Protein AF-A0A6M3L4D6-F1 (afdb_monomer_lite)

pLDDT: mean 83.18, std 13.76, range [43.97, 96.0]

Radius of gyration: 28.07 Å; chains: 1; bounding box: 47×46×71 Å

Organism: NCBI:txid1070528

Secondary structure (DSSP, 8-state):
-B---SS-EEBTTT-PEEPTTS-EEEEEEEEEE--TT-SS-EEEEEEEEEEHHHHHHHHHHHHHHHHTT----TTPPPP-S-HHHHHHHHHHHHHHHHHHHHHHHHHTS-GGG--HHHHHHHHHHHHHHHHHHHTTT---GGG---

Sequence (146 aa):
MSKIFGKSATCAYCKKPIETLDYVVRGKLWKKFTGTGEVEARRWSIKLCWHVECWVEQGRTAADKAAGHRIEARGRPKSKLAEKDQAERLAIIRRRASVIQRIRRETERPFEEQDFNKVVHLGEMLEKLAVEIKAYGGVPESWMME

Foldseek 3Di:
DDAADDDFAAAPQPRHTDDRGADKDKDKDWDWDDDDPDPDTDIDIDIHIHHPVSVVVVVVVVVVVCVVDDPPCVPPDDDPFDPVLVVVLVVLVVVLVVLVVVLVVLVPDDPVRRDVVSNVVSVVVLVVSQVVNCVSPHGDPVSPDD

Structure (mmCIF, N/CA/C/O backbone):
data_AF-A0A6M3L4D6-F1
#
_entry.id   AF-A0A6M3L4D6-F1
#
loop_
_atom_site.group_PDB
_atom_site.id
_atom_site.type_symbol
_atom_site.label_atom_id
_atom_site.label_alt_id
_atom_site.label_comp_id
_atom_site.label_asym_id
_atom_site.label_entity_id
_atom_site.label_seq_id
_atom_site.pdbx_PDB_ins_code
_atom_site.Cartn_x
_atom_site.Cartn_y
_atom_site.Cartn_z
_atom_site.occupancy
_atom_site.B_iso_or_equiv
_atom_site.auth_seq_id
_atom_site.auth_comp_id
_atom_site.auth_asym_id
_atom_site.auth_atom_id
_atom_site.pdbx_PDB_model_num
ATOM 1 N N . MET A 1 1 ? -2.326 -18.877 28.517 1.00 53.50 1 MET A N 1
ATOM 2 C CA . MET A 1 1 ? -3.781 -19.090 28.694 1.00 53.50 1 MET A CA 1
ATOM 3 C C . MET A 1 1 ? -4.036 -19.421 30.156 1.00 53.50 1 MET A C 1
ATOM 5 O O . MET A 1 1 ? -3.241 -20.156 30.724 1.00 53.50 1 MET A O 1
ATOM 9 N N . SER A 1 2 ? -5.060 -18.848 30.789 1.00 50.16 2 SER A N 1
ATOM 10 C CA . SER A 1 2 ? -5.350 -19.038 32.222 1.00 50.16 2 SER A CA 1
ATOM 11 C C . SER A 1 2 ? -6.718 -19.701 32.405 1.00 50.16 2 SER A C 1
ATOM 13 O O . SER A 1 2 ? -7.687 -19.234 31.814 1.00 50.16 2 SER A O 1
ATOM 15 N N . LYS A 1 3 ? -6.798 -20.763 33.220 1.00 53.53 3 LYS A N 1
ATOM 16 C CA . LYS A 1 3 ? -8.072 -21.384 33.634 1.00 53.53 3 LYS A CA 1
ATOM 17 C C . LYS A 1 3 ? -8.816 -20.456 34.603 1.00 53.53 3 LYS A C 1
ATOM 19 O O . LYS A 1 3 ? -8.181 -19.729 35.373 1.00 53.53 3 LYS A O 1
ATOM 24 N N . ILE A 1 4 ? -10.144 -20.431 34.545 1.00 53.19 4 ILE A N 1
ATOM 25 C CA . ILE A 1 4 ? -10.972 -19.666 35.484 1.00 53.19 4 ILE A CA 1
ATOM 26 C C . ILE A 1 4 ? -11.280 -20.576 36.690 1.00 53.19 4 ILE A C 1
ATOM 28 O O . ILE A 1 4 ? -11.535 -21.756 36.531 1.00 53.19 4 ILE A O 1
ATOM 32 N N . PHE A 1 5 ? -11.240 -20.054 37.913 1.00 47.06 5 PHE A N 1
ATOM 33 C CA . PHE A 1 5 ? -11.821 -20.709 39.090 1.00 47.06 5 PHE A CA 1
ATOM 34 C C . PHE A 1 5 ? -12.752 -19.668 39.737 1.00 47.06 5 PHE A C 1
ATOM 36 O O . PHE A 1 5 ? -12.276 -18.618 40.170 1.00 47.06 5 PHE A O 1
ATOM 43 N N . GLY A 1 6 ? -14.072 -19.899 39.723 1.00 58.66 6 GLY A N 1
ATOM 44 C CA . GLY A 1 6 ? -15.104 -18.973 40.238 1.00 58.66 6 GLY A CA 1
ATOM 45 C C . GLY A 1 6 ? -15.897 -18.188 39.171 1.00 58.66 6 GLY A C 1
ATOM 46 O O . GLY A 1 6 ? -15.519 -18.210 38.005 1.00 58.66 6 GLY A O 1
ATOM 47 N N . LYS A 1 7 ? -17.014 -17.554 39.607 1.00 59.53 7 LYS A N 1
ATOM 48 C CA . LYS A 1 7 ? -18.113 -16.877 38.851 1.00 59.53 7 LYS A CA 1
ATOM 49 C C . LYS A 1 7 ? -17.907 -16.758 37.328 1.00 59.53 7 LYS A C 1
ATOM 51 O O . LYS A 1 7 ? -16.963 -16.109 36.881 1.00 59.53 7 LYS A O 1
ATOM 56 N N . SER A 1 8 ? -18.849 -17.319 36.560 1.00 68.31 8 SER A N 1
ATOM 57 C CA . SER A 1 8 ? -18.876 -17.325 35.089 1.00 68.31 8 SER A CA 1
ATOM 58 C C . SER A 1 8 ? -18.532 -15.950 34.504 1.00 68.31 8 SER A C 1
ATOM 60 O O . SER A 1 8 ? -19.222 -14.956 34.727 1.00 68.31 8 SER A O 1
ATOM 62 N N . ALA A 1 9 ? -17.411 -15.873 33.783 1.00 83.94 9 ALA A N 1
ATOM 63 C CA . ALA A 1 9 ? -17.014 -14.647 33.099 1.00 83.94 9 ALA A CA 1
ATOM 64 C C . ALA A 1 9 ? -17.890 -14.474 31.854 1.00 83.94 9 ALA A C 1
ATOM 66 O O . ALA A 1 9 ? -18.270 -15.459 31.242 1.00 83.94 9 ALA A O 1
ATOM 67 N N . THR A 1 10 ? -18.202 -13.252 31.432 1.00 91.31 10 THR A N 1
ATOM 68 C CA . THR A 1 10 ? -18.979 -13.031 30.201 1.00 91.31 10 THR A CA 1
ATOM 69 C C . THR A 1 10 ? -18.054 -12.677 29.041 1.00 91.31 10 THR A C 1
ATOM 71 O O . THR A 1 10 ? -17.166 -11.833 29.184 1.00 91.31 10 THR A O 1
ATOM 74 N N . CYS A 1 11 ? -18.264 -13.295 27.878 1.00 92.56 11 CYS A N 1
ATOM 75 C CA . CYS A 1 11 ? -17.526 -12.966 26.665 1.00 92.56 11 CYS A CA 1
ATOM 76 C C . CYS A 1 11 ? -17.845 -11.535 26.202 1.00 92.56 11 CYS A C 1
ATOM 78 O O . CYS A 1 11 ? -19.000 -11.167 25.989 1.00 92.56 11 CYS A O 1
ATOM 80 N N . ALA A 1 12 ? -16.813 -10.722 25.984 1.00 93.56 12 ALA A N 1
ATOM 81 C CA . ALA A 1 12 ? -16.946 -9.338 25.553 1.00 93.56 12 ALA A CA 1
ATOM 82 C C . ALA A 1 12 ? -17.487 -9.201 24.118 1.00 93.56 12 ALA A C 1
ATOM 84 O O . ALA A 1 12 ? -18.084 -8.165 23.815 1.00 93.56 12 ALA A O 1
ATOM 85 N N . TYR A 1 13 ? -17.323 -10.231 23.278 1.00 93.25 13 TYR A N 1
ATOM 86 C CA . TYR A 1 13 ? -17.809 -10.276 21.896 1.00 93.25 13 TYR A CA 1
ATOM 87 C C . TYR A 1 13 ? -19.264 -10.763 21.814 1.00 93.25 13 TYR A C 1
ATOM 89 O O . TYR A 1 13 ? -20.153 -9.959 21.554 1.00 93.25 13 TYR A O 1
ATOM 97 N N . CYS A 1 14 ? -19.539 -12.035 22.130 1.00 93.38 14 CYS A N 1
ATOM 98 C CA . CYS A 1 14 ? -20.871 -12.633 21.957 1.00 93.38 14 CYS A CA 1
ATOM 99 C C . CYS A 1 14 ? -21.820 -12.483 23.161 1.00 93.38 14 CYS A C 1
ATOM 101 O O . CYS A 1 14 ? -22.959 -12.932 23.093 1.00 93.38 14 CYS A O 1
ATOM 103 N N . LYS A 1 15 ? -21.362 -11.891 24.275 1.00 93.81 15 LYS A N 1
ATOM 104 C CA . LYS A 1 15 ? -22.130 -11.678 25.524 1.00 93.81 15 LYS A CA 1
ATOM 105 C C . LYS A 1 15 ? -22.624 -12.946 26.236 1.00 93.81 15 LYS A C 1
ATOM 107 O O . LYS A 1 15 ? -23.334 -12.837 27.230 1.00 93.81 15 LYS A O 1
ATOM 112 N N . LYS A 1 16 ? -22.216 -14.134 25.787 1.00 91.81 16 LYS A N 1
ATOM 113 C CA . LYS A 1 16 ? -22.510 -15.411 26.456 1.00 91.81 16 LYS A CA 1
ATOM 114 C C . LYS A 1 16 ? -21.566 -15.648 27.649 1.00 91.81 16 LYS A C 1
ATOM 116 O O . LYS A 1 16 ? -20.441 -15.130 27.631 1.00 91.81 16 LYS A O 1
ATOM 121 N N . PRO A 1 17 ? -22.000 -16.390 28.684 1.00 90.38 17 PRO A N 1
ATOM 122 C CA . PRO A 1 17 ? -21.116 -16.816 29.764 1.00 90.38 17 PRO A CA 1
ATOM 123 C C . PRO A 1 17 ? -20.030 -17.768 29.238 1.00 90.38 17 PRO A C 1
ATOM 125 O O . PRO A 1 17 ? -20.272 -18.529 28.310 1.00 90.38 17 PRO A O 1
ATOM 128 N N . ILE A 1 18 ? -18.849 -17.690 29.842 1.00 88.50 18 ILE A N 1
ATOM 129 C CA . ILE A 1 18 ? -17.689 -18.555 29.634 1.00 88.50 18 ILE A CA 1
ATOM 130 C C . ILE A 1 18 ? -17.667 -19.527 30.808 1.00 88.50 18 ILE A C 1
ATOM 132 O O . ILE A 1 18 ? -17.657 -19.097 31.973 1.00 88.50 18 ILE A O 1
ATOM 136 N N . GLU A 1 19 ? -17.682 -20.819 30.510 1.00 83.31 19 GLU A N 1
ATOM 137 C CA . GLU A 1 19 ? -17.674 -21.857 31.530 1.00 83.31 19 GLU A CA 1
ATOM 138 C C . GLU A 1 19 ? -16.338 -21.884 32.280 1.00 83.31 19 GLU A C 1
ATOM 140 O O . GLU A 1 19 ? -15.285 -21.490 31.778 1.00 83.31 19 GLU A O 1
ATOM 145 N N . THR A 1 20 ? -16.377 -22.300 33.546 1.00 69.69 20 THR A N 1
ATOM 146 C CA . THR A 1 20 ? -15.243 -22.154 34.470 1.00 69.69 20 THR A CA 1
ATOM 147 C C . THR A 1 20 ? -14.021 -22.977 34.036 1.00 69.69 20 THR A C 1
ATOM 149 O O . THR A 1 20 ? -12.894 -22.596 34.332 1.00 69.69 20 THR A O 1
ATOM 152 N N . LEU A 1 21 ? -14.210 -24.056 33.275 1.00 68.25 21 LEU A N 1
ATOM 153 C CA . LEU A 1 21 ? -13.125 -24.943 32.842 1.00 68.25 21 LEU A CA 1
ATOM 154 C C . LEU A 1 21 ? -12.542 -24.608 31.461 1.00 68.25 21 LEU A C 1
ATOM 156 O O . LEU A 1 21 ? -11.521 -25.191 31.089 1.00 68.25 21 LEU A O 1
ATOM 160 N N . ASP A 1 22 ? -13.119 -23.641 30.747 1.00 75.25 22 ASP A N 1
ATOM 161 C CA . ASP A 1 22 ? -12.679 -23.285 29.402 1.00 75.25 22 ASP A CA 1
ATOM 162 C C . ASP A 1 22 ? -11.439 -22.385 29.387 1.00 75.25 22 ASP A C 1
ATOM 164 O O . ASP A 1 22 ? -11.181 -21.563 30.278 1.00 75.25 22 ASP A O 1
ATOM 168 N N . TYR A 1 23 ? -10.657 -22.510 28.311 1.00 83.38 23 TYR A N 1
ATOM 169 C CA . TYR A 1 23 ? -9.582 -21.572 28.015 1.00 83.38 23 TYR A CA 1
ATOM 170 C C . TYR A 1 23 ? -10.169 -20.217 27.611 1.00 83.38 23 TYR A C 1
ATOM 172 O O . TYR A 1 23 ? -10.988 -20.113 26.702 1.00 83.38 23 TYR A O 1
ATOM 180 N N . VAL A 1 24 ? -9.699 -19.151 28.263 1.00 89.19 24 VAL A N 1
ATOM 181 C CA . VAL A 1 24 ? -10.172 -17.784 28.023 1.00 89.19 24 VAL A CA 1
ATOM 182 C C . VAL A 1 24 ? -9.030 -16.871 27.585 1.00 89.19 24 VAL A C 1
ATOM 184 O O . VAL A 1 24 ? -7.907 -16.943 28.100 1.00 89.19 24 VAL A O 1
ATOM 187 N N . VAL A 1 25 ? -9.330 -15.955 26.665 1.00 91.00 25 VAL A N 1
ATOM 188 C CA . VAL A 1 25 ? -8.463 -14.811 26.370 1.00 91.00 25 VAL A CA 1
ATOM 189 C C . VAL A 1 25 ? -8.847 -13.675 27.311 1.00 91.00 25 VAL A C 1
ATOM 191 O O . VAL A 1 25 ? -10.011 -13.287 27.379 1.00 91.00 25 VAL A O 1
ATOM 194 N N . ARG A 1 26 ? -7.877 -13.138 28.057 1.00 92.00 26 ARG A N 1
ATOM 195 C CA . ARG A 1 26 ? -8.076 -11.990 28.951 1.00 92.00 26 ARG A CA 1
ATOM 196 C C . ARG A 1 26 ? -7.335 -10.782 28.409 1.00 92.00 26 ARG A C 1
ATOM 198 O O . ARG A 1 26 ? -6.155 -10.868 28.088 1.00 92.00 26 ARG A O 1
ATOM 205 N N . GLY A 1 27 ? -8.017 -9.651 28.372 1.00 90.50 27 GLY A N 1
ATOM 206 C CA . GLY A 1 27 ? -7.474 -8.383 27.905 1.00 90.50 27 GLY A CA 1
ATOM 207 C C . GLY A 1 27 ? -7.825 -7.254 28.856 1.00 90.50 27 GLY A C 1
ATOM 208 O O . GLY A 1 27 ? -8.704 -7.368 29.714 1.00 90.50 27 GLY A O 1
ATOM 209 N N . LYS A 1 28 ? -7.103 -6.147 28.711 1.00 92.81 28 LYS A N 1
ATOM 210 C CA . LYS A 1 28 ? -7.295 -4.951 29.520 1.00 92.81 28 LYS A CA 1
ATOM 211 C C . LYS A 1 28 ? -7.413 -3.743 28.600 1.00 92.81 28 LYS A C 1
ATOM 213 O O . LYS A 1 28 ? -6.470 -3.421 27.884 1.00 92.81 28 LYS A O 1
ATOM 218 N N . LEU A 1 29 ? -8.563 -3.077 28.631 1.00 88.19 29 LEU A N 1
ATOM 219 C CA . LEU A 1 29 ? -8.784 -1.828 27.912 1.00 88.19 29 LEU A CA 1
ATOM 220 C C . LEU A 1 29 ? -8.542 -0.656 28.859 1.00 88.19 29 LEU A C 1
ATOM 222 O O . LEU A 1 29 ? -9.246 -0.505 29.856 1.00 88.19 29 LEU A O 1
ATOM 226 N N . TRP A 1 30 ? -7.560 0.178 28.539 1.00 87.62 30 TRP A N 1
ATOM 227 C CA . TRP A 1 30 ? -7.294 1.409 29.274 1.00 87.62 30 TRP A CA 1
ATOM 228 C C . TRP A 1 30 ? -8.152 2.540 28.718 1.00 87.62 30 TRP A C 1
ATOM 230 O O . TRP A 1 30 ? -8.104 2.826 27.523 1.00 87.62 30 TRP A O 1
ATOM 240 N N . LYS A 1 31 ? -8.920 3.198 29.585 1.00 83.69 31 LYS A N 1
ATOM 241 C CA . LYS A 1 31 ? -9.667 4.409 29.248 1.00 83.69 31 LYS A CA 1
ATOM 242 C C . LYS A 1 31 ? -9.086 5.589 30.015 1.00 83.69 31 LYS A C 1
ATOM 244 O O . LYS A 1 31 ? -8.795 5.491 31.208 1.00 83.69 31 LYS A O 1
ATOM 249 N N . LYS A 1 32 ? -8.904 6.698 29.304 1.00 81.75 32 LYS A N 1
ATOM 250 C CA . LYS A 1 32 ? -8.620 8.005 29.894 1.00 81.75 32 LYS A CA 1
ATOM 251 C C . LYS A 1 32 ? -9.943 8.752 29.978 1.00 81.75 32 LYS A C 1
ATOM 253 O O . LYS A 1 32 ? -10.675 8.776 28.991 1.00 81.75 32 LYS A O 1
ATOM 258 N N . PHE A 1 33 ? -10.248 9.315 31.136 1.00 73.38 33 PHE A N 1
ATOM 259 C CA . PHE A 1 33 ? -11.375 10.220 31.302 1.00 73.38 33 PHE A CA 1
ATOM 260 C C . PHE A 1 33 ? -10.836 11.577 31.736 1.00 73.38 33 PHE A C 1
ATOM 262 O O . PHE A 1 33 ? -10.103 11.673 32.717 1.00 73.38 33 PHE A O 1
ATOM 269 N N . THR A 1 34 ? -11.180 12.604 30.974 1.00 66.50 34 THR A N 1
ATOM 270 C CA . THR A 1 34 ? -11.074 14.004 31.377 1.00 66.50 34 THR A CA 1
ATOM 271 C C . THR A 1 34 ? -12.486 14.440 31.727 1.00 66.50 34 THR A C 1
ATOM 273 O O . THR A 1 34 ? -13.309 14.617 30.830 1.00 66.50 34 THR A O 1
ATOM 276 N N . GLY A 1 35 ? -12.795 14.524 33.021 1.00 65.62 35 GLY A N 1
ATOM 277 C CA . GLY A 1 35 ? -14.039 15.149 33.459 1.00 65.62 35 GLY A CA 1
ATOM 278 C C . GLY A 1 35 ? -14.025 16.634 33.108 1.00 65.62 35 GLY A C 1
ATOM 279 O O . GLY A 1 35 ? -12.960 17.249 33.053 1.00 65.62 35 GLY A O 1
ATOM 280 N N . THR A 1 36 ? -15.198 17.218 32.864 1.00 56.81 36 THR A N 1
ATOM 281 C CA . THR A 1 36 ? -15.367 18.673 32.759 1.00 56.81 36 THR A CA 1
ATOM 282 C C . THR A 1 36 ? -14.863 19.330 34.046 1.00 56.81 36 THR A C 1
ATOM 284 O O . THR A 1 36 ? -15.547 19.282 35.063 1.00 56.81 36 THR A O 1
ATOM 287 N N . GLY A 1 37 ? -13.656 19.902 34.000 1.00 63.56 37 GLY A N 1
ATOM 288 C CA . GLY A 1 37 ? -13.053 20.671 35.094 1.00 63.56 37 GLY A CA 1
ATOM 289 C C . GLY A 1 37 ? -11.885 20.017 35.846 1.00 63.56 37 GLY A C 1
ATOM 290 O O . GLY A 1 37 ? -11.321 20.674 36.713 1.00 63.56 37 GLY A O 1
ATOM 291 N N . GLU A 1 38 ? -11.473 18.780 35.535 1.00 58.47 38 GLU A N 1
ATOM 292 C CA . GLU A 1 38 ? -10.276 18.179 36.159 1.00 58.47 38 GLU A CA 1
ATOM 293 C C . GLU A 1 38 ? -9.006 18.418 35.321 1.00 58.47 38 GLU A C 1
ATOM 295 O O . GLU A 1 38 ? -8.980 18.145 34.120 1.00 58.47 38 GLU A O 1
ATOM 300 N N . VAL A 1 39 ? -7.934 18.893 35.972 1.00 65.44 39 VAL A N 1
ATOM 301 C CA . VAL A 1 39 ? -6.620 19.184 35.354 1.00 65.44 39 VAL A CA 1
ATOM 302 C C . VAL A 1 39 ? -5.843 17.900 35.018 1.00 65.44 39 VAL A C 1
ATOM 304 O O . VAL A 1 39 ? -5.038 17.885 34.087 1.00 65.44 39 VAL A O 1
ATOM 307 N N . GLU A 1 40 ? -6.116 16.790 35.712 1.00 64.25 40 GLU A N 1
ATOM 308 C CA . GLU A 1 40 ? -5.428 15.512 35.510 1.00 64.25 40 GLU A CA 1
ATOM 309 C C . GLU A 1 40 ? -6.368 14.411 35.003 1.00 64.25 40 GLU A C 1
ATOM 311 O O . GLU A 1 40 ? -7.392 14.090 35.603 1.00 64.25 40 GLU A O 1
ATOM 316 N N . ALA A 1 41 ? -5.997 13.780 33.886 1.00 68.19 41 ALA A N 1
ATOM 317 C CA . ALA A 1 41 ? -6.777 12.700 33.292 1.00 68.19 41 ALA A CA 1
ATOM 318 C C . ALA A 1 41 ? -6.685 11.413 34.131 1.00 68.19 41 ALA A C 1
ATOM 320 O O . ALA A 1 41 ? -5.661 10.717 34.117 1.00 68.19 41 ALA A O 1
ATOM 321 N N . ARG A 1 42 ? -7.786 11.028 34.786 1.00 71.31 42 ARG A N 1
ATOM 322 C CA . ARG A 1 42 ? -7.877 9.750 35.503 1.00 71.31 42 ARG A CA 1
ATOM 323 C C . ARG A 1 42 ? -7.842 8.583 34.513 1.00 71.31 42 ARG A C 1
ATOM 325 O O . ARG A 1 42 ? -8.543 8.566 33.494 1.00 71.31 42 ARG A O 1
ATOM 332 N N . ARG A 1 43 ? -7.014 7.576 34.811 1.00 78.44 43 ARG A N 1
ATOM 333 C CA . ARG A 1 43 ? -6.903 6.337 34.024 1.00 78.44 43 ARG A CA 1
ATOM 334 C C . ARG A 1 43 ? -7.581 5.204 34.768 1.00 78.44 43 ARG A C 1
ATOM 336 O O . ARG A 1 43 ? -7.199 4.885 35.887 1.00 78.44 43 ARG A O 1
ATOM 343 N N . TRP A 1 44 ? -8.530 4.549 34.118 1.00 84.75 44 TRP A N 1
ATOM 344 C CA . TRP A 1 44 ? -9.104 3.308 34.624 1.00 84.75 44 TRP A CA 1
ATOM 345 C C . TRP A 1 44 ? -9.002 2.216 33.567 1.00 84.75 44 TRP A C 1
ATOM 347 O O . TRP A 1 44 ? -8.843 2.476 32.371 1.00 84.75 44 TRP A O 1
ATOM 357 N N . SER A 1 45 ? -9.027 0.968 34.024 1.00 88.38 45 SER A N 1
ATOM 358 C CA . SER A 1 45 ? -8.858 -0.189 33.155 1.00 88.38 45 SER A CA 1
ATOM 359 C C . SER A 1 45 ? -10.045 -1.131 33.260 1.00 88.38 45 SER A C 1
ATOM 361 O O . SER A 1 45 ? -10.388 -1.557 34.362 1.00 88.38 45 SER A O 1
ATOM 363 N N . ILE A 1 46 ? -10.609 -1.510 32.119 1.00 89.44 46 ILE A N 1
ATOM 364 C CA . ILE A 1 46 ? -11.659 -2.522 32.015 1.00 89.44 46 ILE A CA 1
ATOM 365 C C . ILE A 1 46 ? -10.994 -3.860 31.731 1.00 89.44 46 ILE A C 1
ATOM 367 O O . ILE A 1 46 ? -10.249 -3.983 30.758 1.00 89.44 46 ILE A O 1
ATOM 371 N N . LYS A 1 47 ? -11.260 -4.862 32.570 1.00 89.69 47 LYS A N 1
ATOM 372 C CA . LYS A 1 47 ? -10.891 -6.250 32.277 1.00 89.69 47 LYS A CA 1
ATOM 373 C C . LYS A 1 47 ? -11.954 -6.847 31.360 1.00 89.69 47 LYS A C 1
ATOM 375 O O . LYS A 1 47 ? -13.142 -6.720 31.635 1.00 89.69 47 LYS A O 1
ATOM 380 N N . LEU A 1 48 ? -11.516 -7.477 30.282 1.00 92.38 48 LEU A N 1
ATOM 381 C CA . LEU A 1 48 ? -12.371 -8.096 29.280 1.00 92.38 48 LEU A CA 1
ATOM 382 C C . LEU A 1 48 ? -11.952 -9.557 29.103 1.00 92.38 48 LEU A C 1
ATOM 384 O O . LEU A 1 48 ? -10.764 -9.879 29.185 1.00 92.38 48 LEU A O 1
ATOM 388 N N . CYS A 1 49 ? -12.934 -10.421 28.866 1.00 92.38 49 CYS A N 1
ATOM 389 C CA . CYS A 1 49 ? -12.746 -11.850 28.647 1.00 92.38 49 CYS A CA 1
ATOM 390 C C . CYS A 1 49 ? -13.376 -12.248 27.311 1.00 92.38 49 CYS A C 1
ATOM 392 O O . CYS A 1 49 ? -14.414 -11.704 26.941 1.00 92.38 49 CYS A O 1
ATOM 394 N N . TRP A 1 50 ? -12.790 -13.209 26.604 1.00 94.00 50 TRP A N 1
ATOM 395 C CA . TRP A 1 50 ? -13.335 -13.747 25.358 1.00 94.00 50 TRP A CA 1
ATOM 396 C C . TRP A 1 50 ? -13.184 -15.265 25.304 1.00 94.00 50 TRP A C 1
ATOM 398 O O . TRP A 1 50 ? -12.155 -15.787 25.736 1.00 94.00 50 TRP A O 1
ATOM 408 N N . HIS A 1 51 ? -14.157 -15.952 24.696 1.00 93.38 51 HIS A N 1
ATOM 409 C CA . HIS A 1 51 ? -13.897 -17.276 24.131 1.00 93.38 51 HIS A CA 1
ATOM 410 C C . HIS A 1 51 ? -12.753 -17.169 23.119 1.00 93.38 51 HIS A C 1
ATOM 412 O O . HIS A 1 51 ? -12.629 -16.148 22.434 1.00 93.38 51 HIS A O 1
ATOM 418 N N . VAL A 1 52 ? -11.934 -18.215 23.017 1.00 91.56 52 VAL A N 1
ATOM 419 C CA . VAL A 1 52 ? -10.787 -18.238 22.097 1.00 91.56 52 VAL A CA 1
ATOM 420 C C . VAL A 1 52 ? -11.237 -17.967 20.661 1.00 91.56 52 VAL A C 1
ATOM 422 O O . VAL A 1 52 ? -10.685 -17.085 20.009 1.00 91.56 52 VAL A O 1
ATOM 425 N N . GLU A 1 53 ? -12.294 -18.639 20.206 1.00 93.62 53 GLU A N 1
ATOM 426 C CA . GLU A 1 53 ? -12.827 -18.477 18.848 1.00 93.62 53 GLU A CA 1
ATOM 427 C C . GLU A 1 53 ? -13.349 -17.060 18.592 1.00 93.62 53 GLU A C 1
ATOM 429 O O . GLU A 1 53 ? -12.974 -16.433 17.604 1.00 93.62 53 GLU A O 1
ATOM 434 N N . CYS A 1 54 ? -14.117 -16.496 19.530 1.00 94.31 54 CYS A N 1
ATOM 435 C CA . CYS A 1 54 ? -14.626 -15.129 19.408 1.00 94.31 54 CYS A CA 1
ATOM 436 C C . CYS A 1 54 ? -13.505 -14.080 19.328 1.00 94.31 54 CYS A C 1
ATOM 438 O O . CYS A 1 54 ? -13.665 -13.055 18.669 1.00 94.31 54 CYS A O 1
ATOM 440 N N . TRP A 1 55 ? -12.378 -14.299 20.015 1.00 94.12 55 TRP A N 1
ATOM 441 C CA . TRP A 1 55 ? -11.221 -13.406 19.918 1.00 94.12 55 TRP A CA 1
ATOM 442 C C . TRP A 1 55 ? -10.584 -13.459 18.524 1.00 94.12 55 TRP A C 1
ATOM 444 O O . TRP A 1 55 ? -10.275 -12.416 17.944 1.00 94.12 55 TRP A O 1
ATOM 454 N N . VAL A 1 56 ? -10.422 -14.665 17.973 1.00 94.31 56 VAL A N 1
ATOM 455 C CA . VAL A 1 56 ? -9.866 -14.877 16.629 1.00 94.31 56 VAL A CA 1
ATOM 456 C C . VAL A 1 56 ? -10.780 -14.278 15.559 1.00 94.31 56 VAL A C 1
ATOM 458 O O . VAL A 1 56 ? -10.307 -13.542 14.694 1.00 94.31 56 VAL A O 1
ATOM 461 N N . GLU A 1 57 ? -12.087 -14.519 15.643 1.00 95.00 57 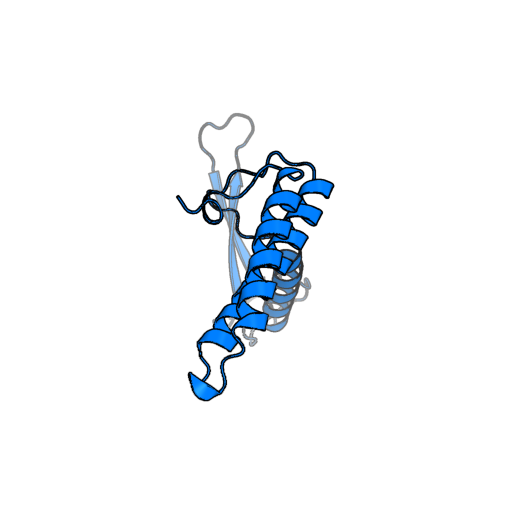GLU A N 1
ATOM 462 C CA . GLU A 1 57 ? -13.088 -13.980 14.716 1.00 95.00 57 GLU A CA 1
ATOM 463 C C . GLU A 1 57 ? -13.134 -12.445 14.742 1.00 95.00 57 GLU A C 1
ATOM 465 O O . GLU A 1 57 ? -13.120 -11.788 13.693 1.00 95.00 57 GLU A O 1
ATOM 470 N N . GLN A 1 58 ? -13.106 -11.853 15.941 1.00 93.50 58 GLN A N 1
ATOM 471 C CA . GLN A 1 58 ? -13.017 -10.405 16.100 1.00 93.50 58 GLN A CA 1
ATOM 472 C C . GLN A 1 58 ? -11.729 -9.849 15.473 1.00 93.50 58 GLN A C 1
ATOM 474 O O . GLN A 1 58 ? -11.768 -8.810 14.809 1.00 93.50 58 GLN A O 1
ATOM 479 N N . GLY A 1 59 ? -10.600 -10.541 15.657 1.00 91.06 59 GLY A N 1
ATOM 480 C CA . GLY A 1 59 ? -9.318 -10.188 15.050 1.00 91.06 59 GLY A CA 1
ATOM 481 C C . GLY A 1 59 ? -9.357 -10.234 13.524 1.00 91.06 59 GLY A C 1
ATOM 482 O O . GLY A 1 59 ? -8.932 -9.278 12.878 1.00 91.06 59 GLY A O 1
ATOM 483 N N . ARG A 1 60 ? -9.934 -11.293 12.947 1.00 91.62 60 ARG A N 1
ATOM 484 C CA . ARG A 1 60 ? -10.103 -11.441 11.495 1.00 91.62 60 ARG A CA 1
ATOM 485 C C . ARG A 1 60 ? -10.963 -10.322 10.915 1.00 91.62 60 ARG A C 1
ATOM 487 O O . ARG A 1 60 ? -10.528 -9.634 10.002 1.00 91.62 60 ARG A O 1
ATOM 494 N N . THR A 1 61 ? -12.119 -10.058 11.521 1.00 90.12 61 THR A N 1
ATOM 495 C CA . THR A 1 61 ? -13.021 -8.976 11.092 1.00 90.12 61 THR A CA 1
ATOM 496 C C . THR A 1 61 ? -12.324 -7.610 11.138 1.00 90.12 61 THR A C 1
ATOM 498 O O . THR A 1 61 ? -12.487 -6.776 10.246 1.00 90.12 61 THR A O 1
ATOM 501 N N . ALA A 1 62 ? -11.523 -7.360 12.180 1.00 87.44 62 ALA A N 1
ATOM 502 C CA . ALA A 1 62 ? -10.755 -6.126 12.304 1.00 87.44 62 ALA A CA 1
ATOM 503 C C . ALA A 1 62 ? -9.630 -6.027 11.261 1.00 87.44 62 ALA A C 1
ATOM 505 O O . ALA A 1 62 ? -9.399 -4.940 10.728 1.00 87.44 62 ALA A O 1
ATOM 506 N N . ALA A 1 63 ? -8.952 -7.138 10.963 1.00 83.19 63 ALA A N 1
ATOM 507 C CA . ALA A 1 63 ? -7.911 -7.209 9.944 1.00 83.19 63 ALA A CA 1
ATOM 508 C C . ALA A 1 63 ? -8.482 -6.978 8.540 1.00 83.19 63 ALA A C 1
ATOM 510 O O . ALA A 1 63 ? -7.957 -6.137 7.816 1.00 83.19 63 ALA A O 1
ATOM 511 N N . ASP A 1 64 ? -9.600 -7.621 8.201 1.00 83.62 64 ASP A N 1
ATOM 512 C CA . ASP A 1 64 ? -10.284 -7.451 6.914 1.00 83.62 64 ASP A CA 1
ATOM 513 C C . ASP A 1 64 ? -10.731 -5.992 6.723 1.00 83.62 64 ASP A C 1
ATOM 515 O O . ASP A 1 64 ? -10.490 -5.377 5.682 1.00 83.62 64 ASP A O 1
ATOM 519 N N . LYS A 1 65 ? -11.284 -5.373 7.776 1.00 80.62 65 LYS A N 1
ATOM 520 C CA . LYS A 1 65 ? -11.640 -3.946 7.765 1.00 80.62 65 LYS A CA 1
ATOM 521 C C . LYS A 1 65 ? -10.418 -3.028 7.624 1.00 80.62 65 LYS A C 1
ATOM 523 O O . LYS A 1 65 ? -10.517 -1.961 7.018 1.00 80.62 65 LYS A O 1
ATOM 528 N N . ALA A 1 66 ? -9.277 -3.399 8.203 1.00 70.50 66 ALA A N 1
ATOM 529 C CA . ALA A 1 66 ? -8.044 -2.618 8.119 1.00 70.50 66 ALA A CA 1
ATOM 530 C C . ALA A 1 66 ? -7.353 -2.751 6.751 1.00 70.50 66 ALA A C 1
ATOM 532 O O . ALA A 1 66 ? -6.819 -1.758 6.247 1.00 70.50 66 ALA A O 1
ATOM 533 N N . ALA A 1 67 ? -7.403 -3.938 6.141 1.00 64.06 67 ALA A N 1
ATOM 534 C CA . ALA A 1 67 ? -6.800 -4.237 4.845 1.00 64.06 67 ALA A CA 1
ATOM 535 C C . ALA A 1 67 ? -7.385 -3.376 3.711 1.00 64.06 67 ALA A C 1
ATOM 537 O O . ALA A 1 67 ? -6.661 -3.009 2.789 1.00 64.06 67 ALA A O 1
ATOM 538 N N . GLY A 1 68 ? -8.656 -2.971 3.812 1.00 58.88 68 GLY A N 1
ATOM 539 C CA . GLY A 1 68 ? -9.299 -2.101 2.822 1.00 58.88 68 GLY A CA 1
ATOM 540 C C . GLY A 1 68 ? -8.863 -0.626 2.837 1.00 58.88 68 GLY A C 1
ATOM 541 O O . GLY A 1 68 ? -9.144 0.084 1.875 1.00 58.88 68 GLY A O 1
ATOM 542 N N . HIS A 1 69 ? -8.198 -0.126 3.895 1.00 55.38 69 HIS A N 1
ATOM 543 C CA . HIS A 1 69 ? -8.105 1.331 4.122 1.00 55.38 69 HIS A CA 1
ATOM 544 C C . HIS A 1 69 ? -6.765 1.893 4.616 1.00 55.38 69 HIS A C 1
ATOM 546 O O . HIS A 1 69 ? -6.672 3.103 4.837 1.00 55.38 69 HIS A O 1
ATOM 552 N N . ARG A 1 70 ? -5.712 1.091 4.808 1.00 50.78 70 ARG A N 1
ATOM 553 C CA . ARG A 1 70 ? -4.431 1.618 5.315 1.00 50.78 70 ARG A CA 1
ATOM 554 C C . ARG A 1 70 ? -3.247 1.234 4.440 1.00 50.78 70 ARG A C 1
ATOM 556 O O . ARG A 1 70 ? -2.539 0.278 4.720 1.00 50.78 70 ARG A O 1
ATOM 563 N N . ILE A 1 71 ? -2.972 2.074 3.444 1.00 58.03 71 ILE A N 1
ATOM 564 C CA . ILE A 1 71 ? -1.592 2.281 2.996 1.00 58.03 71 ILE A CA 1
ATOM 565 C C . ILE A 1 71 ? -0.882 2.954 4.179 1.00 58.03 71 ILE A C 1
ATOM 567 O O . ILE A 1 71 ? -1.303 4.030 4.609 1.00 58.03 71 ILE A O 1
ATOM 571 N N . GLU A 1 72 ? 0.127 2.311 4.771 1.00 55.53 72 GLU A N 1
ATOM 572 C CA . GLU A 1 72 ? 0.916 2.918 5.846 1.00 55.53 72 GLU A CA 1
ATOM 573 C C . GLU A 1 72 ? 1.521 4.244 5.361 1.00 55.53 72 GLU A C 1
ATOM 575 O O . GLU A 1 72 ? 2.450 4.280 4.562 1.00 55.53 72 GLU A O 1
ATOM 580 N N . ALA A 1 73 ? 0.967 5.355 5.844 1.00 53.75 73 ALA A N 1
ATOM 581 C CA . ALA A 1 73 ? 1.395 6.709 5.508 1.00 53.75 73 ALA A CA 1
ATOM 582 C C . ALA A 1 73 ? 2.184 7.355 6.658 1.00 53.75 73 ALA A C 1
ATOM 584 O O . ALA A 1 73 ? 2.101 8.567 6.861 1.00 53.75 73 ALA A O 1
ATOM 585 N N . ARG A 1 74 ? 2.914 6.577 7.475 1.00 54.31 74 ARG A N 1
ATOM 586 C CA . ARG A 1 74 ? 3.714 7.175 8.557 1.00 54.31 74 ARG A CA 1
ATOM 587 C C . ARG A 1 74 ? 4.797 8.062 7.940 1.00 54.31 74 ARG A C 1
ATOM 589 O O . ARG A 1 74 ? 5.709 7.569 7.292 1.00 54.31 74 ARG A O 1
ATOM 596 N N . GLY A 1 75 ? 4.654 9.374 8.127 1.00 61.06 75 GLY A N 1
ATOM 597 C CA . GLY A 1 75 ? 5.614 10.389 7.689 1.00 61.06 75 GLY A CA 1
ATOM 598 C C . GLY A 1 75 ? 5.455 10.886 6.250 1.00 61.06 75 GLY A C 1
ATOM 599 O O . GLY A 1 75 ? 6.099 11.871 5.901 1.00 61.06 75 GLY A O 1
ATOM 600 N N . ARG A 1 76 ? 4.590 10.284 5.416 1.00 64.50 76 ARG A N 1
ATOM 601 C CA . ARG A 1 76 ? 4.384 10.770 4.042 1.00 64.50 76 ARG A CA 1
ATOM 602 C C . ARG A 1 76 ? 3.234 11.784 4.007 1.00 64.50 76 ARG A C 1
ATOM 604 O O . ARG A 1 76 ? 2.100 11.400 4.308 1.00 64.50 76 ARG A O 1
ATOM 611 N N . PRO A 1 77 ? 3.480 13.058 3.646 1.00 66.19 77 PRO A N 1
ATOM 612 C CA . PRO A 1 77 ? 2.407 14.035 3.509 1.00 66.19 77 PRO A CA 1
ATOM 613 C C . PRO A 1 77 ? 1.392 13.553 2.467 1.00 66.19 77 PRO A C 1
ATOM 615 O O . PRO A 1 77 ? 1.762 12.949 1.456 1.00 66.19 77 PRO A O 1
ATOM 618 N N . LYS A 1 78 ? 0.100 13.800 2.725 1.00 67.00 78 LYS A N 1
ATOM 619 C CA . LYS A 1 78 ? -0.958 13.502 1.752 1.00 67.00 78 LYS A CA 1
ATOM 620 C C . LYS A 1 78 ? -0.647 14.226 0.441 1.00 67.00 78 LYS A C 1
ATOM 622 O O . LYS A 1 78 ? -0.261 15.395 0.453 1.00 67.00 78 LYS A O 1
ATOM 627 N N . SER A 1 79 ? -0.815 13.522 -0.677 1.00 71.19 79 SER A N 1
ATOM 628 C CA . SER A 1 79 ? -0.681 14.123 -2.004 1.00 71.19 79 SER A CA 1
ATOM 629 C C . SER A 1 79 ? -1.657 15.295 -2.145 1.00 71.19 79 SER A C 1
ATOM 631 O O . SER A 1 79 ? -2.808 15.186 -1.726 1.00 71.19 79 SER A O 1
ATOM 633 N N . LYS A 1 80 ? -1.200 16.402 -2.743 1.00 82.38 80 LYS A N 1
ATOM 634 C CA . LYS A 1 80 ? -2.039 17.571 -3.067 1.00 82.38 80 LYS A CA 1
ATOM 635 C C . LYS A 1 80 ? -2.899 17.362 -4.324 1.00 82.38 80 LYS A C 1
ATOM 637 O O . LYS A 1 80 ? -3.672 18.243 -4.677 1.00 82.38 80 LYS A O 1
ATOM 642 N N . LEU A 1 81 ? -2.738 16.233 -5.016 1.00 82.50 81 LEU A N 1
ATOM 643 C CA . LEU A 1 81 ? -3.456 15.925 -6.255 1.00 82.50 81 LEU A CA 1
ATOM 644 C C . LEU A 1 81 ? -4.912 15.540 -5.983 1.00 82.50 81 LEU A C 1
ATOM 646 O O . LEU A 1 81 ? -5.200 14.917 -4.958 1.00 82.50 81 LEU A O 1
ATOM 650 N N . ALA A 1 82 ? -5.804 15.838 -6.928 1.00 87.25 82 ALA A N 1
ATOM 651 C CA . ALA A 1 82 ? -7.170 15.326 -6.902 1.00 87.25 82 ALA A CA 1
ATOM 652 C C . ALA A 1 82 ? -7.172 13.789 -6.975 1.00 87.25 82 ALA A C 1
ATOM 654 O O . ALA A 1 82 ? -6.285 13.186 -7.577 1.00 87.25 82 ALA A O 1
ATOM 655 N N . GLU A 1 83 ? -8.169 13.136 -6.376 1.00 82.81 83 GLU A N 1
ATOM 656 C CA . GLU A 1 83 ? -8.248 11.666 -6.307 1.00 82.81 83 GLU A CA 1
ATOM 657 C C . GLU A 1 83 ? -8.223 11.005 -7.697 1.00 82.81 83 GLU A C 1
ATOM 659 O O . GLU A 1 83 ? -7.536 10.003 -7.901 1.00 82.81 83 GLU A O 1
ATOM 664 N N . LYS A 1 84 ? -8.884 11.629 -8.681 1.00 83.88 84 LYS A N 1
ATOM 665 C CA . LYS A 1 84 ? -8.861 11.197 -10.084 1.00 83.88 84 LYS A CA 1
ATOM 666 C C . LYS A 1 84 ? -7.444 11.215 -10.668 1.00 83.88 84 LYS A C 1
ATOM 668 O O . LYS A 1 84 ? -7.004 10.227 -11.248 1.00 83.88 84 LYS A O 1
ATOM 673 N N . ASP A 1 85 ? -6.701 12.294 -10.442 1.00 88.50 85 ASP A N 1
ATOM 674 C CA . ASP A 1 85 ? -5.332 12.435 -10.944 1.00 88.50 85 ASP A CA 1
ATOM 675 C C . ASP A 1 85 ? -4.369 11.486 -10.225 1.00 88.50 85 ASP A C 1
ATOM 677 O O . ASP A 1 85 ? -3.422 10.985 -10.824 1.00 88.50 85 ASP A O 1
ATOM 681 N N . GLN A 1 86 ? -4.617 11.187 -8.945 1.00 86.94 86 GLN A N 1
ATOM 682 C CA . GLN A 1 86 ? -3.846 10.188 -8.204 1.00 86.94 86 GLN A CA 1
ATOM 683 C C . GLN A 1 86 ? -4.008 8.788 -8.802 1.00 86.94 86 GLN A C 1
ATOM 685 O O . GLN A 1 86 ? -3.016 8.062 -8.920 1.00 86.94 86 GLN A O 1
ATOM 690 N N . ALA A 1 87 ? -5.232 8.408 -9.177 1.00 87.88 87 ALA A N 1
ATOM 691 C CA . ALA A 1 87 ? -5.510 7.111 -9.783 1.00 87.88 87 ALA A CA 1
ATOM 692 C C . ALA A 1 87 ? -4.796 6.956 -11.135 1.00 87.88 87 ALA A C 1
ATOM 694 O O . ALA A 1 87 ? -4.082 5.969 -11.338 1.00 87.88 87 ALA A O 1
ATOM 695 N N . GLU A 1 88 ? -4.902 7.961 -12.009 1.00 93.00 88 GLU A N 1
ATOM 696 C CA . GLU A 1 88 ? -4.215 7.976 -13.309 1.00 93.00 88 GLU A CA 1
ATOM 697 C C . GLU A 1 88 ? -2.694 7.955 -13.142 1.00 93.00 88 GLU A C 1
ATOM 699 O O 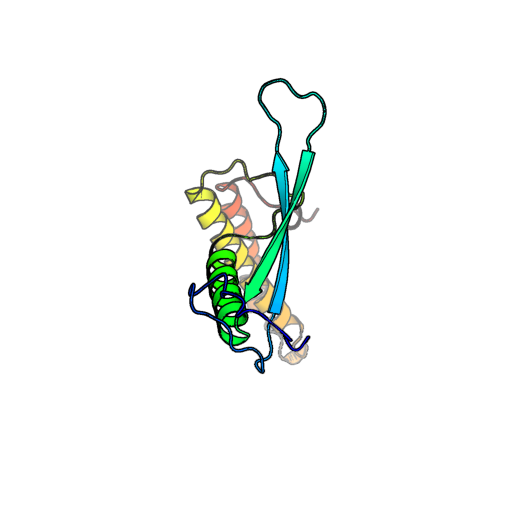. GLU A 1 88 ? -1.985 7.135 -13.733 1.00 93.00 88 GLU A O 1
ATOM 704 N N . ARG A 1 89 ? -2.171 8.776 -12.226 1.00 92.31 89 ARG A N 1
ATOM 705 C CA . ARG A 1 89 ? -0.744 8.793 -11.910 1.00 92.31 89 ARG A CA 1
ATOM 706 C C . ARG A 1 89 ? -0.241 7.422 -11.457 1.00 92.31 89 ARG A C 1
ATOM 708 O O . ARG A 1 89 ? 0.836 6.987 -11.872 1.00 92.31 89 ARG A O 1
ATOM 715 N N . LEU A 1 90 ? -0.993 6.735 -10.598 1.00 91.69 90 LEU A N 1
ATOM 716 C CA . LEU A 1 90 ? -0.656 5.386 -10.141 1.00 91.69 90 LEU A CA 1
ATOM 717 C C . LEU A 1 90 ? -0.695 4.369 -11.288 1.00 91.69 90 LEU A C 1
ATOM 719 O O . LEU A 1 90 ? 0.172 3.494 -11.338 1.00 91.69 90 LEU A O 1
ATOM 723 N N . ALA A 1 91 ? -1.645 4.485 -12.218 1.00 93.56 91 ALA A N 1
ATOM 724 C CA . ALA A 1 91 ? -1.705 3.635 -13.405 1.00 93.56 91 ALA A CA 1
ATOM 725 C C . ALA A 1 91 ? -0.452 3.802 -14.283 1.00 93.56 91 ALA A C 1
ATOM 727 O O . ALA A 1 91 ? 0.172 2.806 -14.659 1.00 93.56 91 ALA A O 1
ATOM 728 N N . ILE A 1 92 ? -0.011 5.042 -14.522 1.00 95.12 92 ILE A N 1
ATOM 729 C CA . ILE A 1 92 ? 1.215 5.333 -15.282 1.00 95.12 92 ILE A CA 1
ATOM 730 C C . ILE A 1 92 ? 2.455 4.758 -14.579 1.00 95.12 92 ILE A C 1
ATOM 732 O O . ILE A 1 92 ? 3.271 4.091 -15.219 1.00 95.12 92 ILE A O 1
ATOM 736 N N . ILE A 1 93 ? 2.577 4.928 -13.255 1.00 93.44 93 ILE A N 1
ATOM 737 C CA . ILE A 1 93 ? 3.683 4.344 -12.469 1.00 93.44 93 ILE A CA 1
ATOM 738 C C . ILE A 1 93 ? 3.725 2.819 -12.629 1.00 93.44 93 ILE A C 1
ATOM 740 O O . ILE A 1 93 ? 4.796 2.253 -12.857 1.00 93.44 93 ILE A O 1
ATOM 744 N N . ARG A 1 94 ? 2.573 2.144 -12.529 1.00 94.38 94 ARG A N 1
ATOM 745 C CA . ARG A 1 94 ? 2.482 0.682 -12.684 1.00 94.38 94 ARG A CA 1
ATOM 746 C C . ARG A 1 94 ? 2.895 0.238 -14.086 1.00 94.38 94 ARG A C 1
ATOM 748 O O . ARG A 1 94 ? 3.654 -0.723 -14.214 1.00 94.38 94 ARG A O 1
ATOM 755 N N . ARG A 1 95 ? 2.450 0.952 -15.128 1.00 95.69 95 ARG A N 1
ATOM 756 C CA . ARG A 1 95 ? 2.869 0.687 -16.515 1.00 95.69 95 ARG A CA 1
ATOM 757 C C . ARG A 1 95 ? 4.381 0.825 -16.669 1.00 95.69 95 ARG A C 1
ATOM 759 O O . ARG A 1 95 ? 5.014 -0.096 -17.180 1.00 95.69 95 ARG A O 1
ATOM 766 N N . ARG A 1 96 ? 4.981 1.899 -16.145 1.00 94.94 96 ARG A N 1
ATOM 767 C CA . ARG A 1 96 ? 6.439 2.094 -16.198 1.00 94.94 96 ARG A CA 1
ATOM 768 C C . ARG A 1 96 ? 7.199 0.983 -15.476 1.00 94.94 96 ARG A C 1
ATOM 770 O O . ARG A 1 96 ? 8.179 0.474 -16.008 1.00 94.94 96 ARG A O 1
ATOM 777 N N . ALA A 1 97 ? 6.733 0.567 -14.298 1.00 94.62 97 ALA A N 1
ATOM 778 C CA . ALA A 1 97 ? 7.333 -0.548 -13.567 1.00 94.62 97 ALA A CA 1
ATOM 779 C C . ALA A 1 97 ? 7.303 -1.853 -14.385 1.00 94.62 97 ALA A C 1
ATOM 781 O O . ALA A 1 97 ? 8.291 -2.583 -14.408 1.00 94.62 97 ALA A O 1
ATOM 782 N N . SER A 1 98 ? 6.209 -2.115 -15.110 1.00 95.81 98 SER A N 1
ATOM 783 C CA . SER A 1 98 ? 6.118 -3.264 -16.019 1.00 95.81 98 SER A CA 1
ATOM 784 C C . SER A 1 98 ? 7.130 -3.180 -17.167 1.00 95.81 98 SER A C 1
ATOM 786 O O . SER A 1 98 ? 7.784 -4.175 -17.471 1.00 95.81 98 SER A O 1
ATOM 788 N N . VAL A 1 99 ? 7.308 -2.002 -17.775 1.00 95.44 99 VAL A N 1
ATOM 789 C CA . VAL A 1 99 ? 8.304 -1.788 -18.840 1.00 95.44 99 VAL A CA 1
ATOM 790 C C . VAL A 1 99 ? 9.724 -2.025 -18.317 1.00 95.44 99 VAL A C 1
ATOM 792 O O . VAL A 1 99 ? 10.472 -2.778 -18.932 1.00 95.44 99 VAL A O 1
ATOM 795 N N . ILE A 1 100 ? 10.070 -1.496 -17.139 1.00 94.94 100 ILE A N 1
ATOM 796 C CA . ILE A 1 100 ? 11.381 -1.732 -16.504 1.00 94.94 100 ILE A CA 1
ATOM 797 C C . ILE A 1 100 ? 11.620 -3.217 -16.243 1.00 94.94 100 ILE A C 1
ATOM 799 O O . ILE A 1 100 ? 12.703 -3.724 -16.521 1.00 94.94 100 ILE A O 1
ATOM 803 N N . GLN A 1 101 ? 10.615 -3.937 -15.741 1.00 96.00 101 GLN A N 1
ATOM 804 C CA . GLN A 1 101 ? 10.733 -5.381 -15.542 1.00 96.00 101 GLN A CA 1
ATOM 805 C C . GLN A 1 101 ? 10.984 -6.126 -16.857 1.00 96.00 101 GLN A C 1
ATOM 807 O O . GLN A 1 101 ? 11.742 -7.092 -16.866 1.00 96.00 101 GLN A O 1
ATOM 812 N N . ARG A 1 102 ? 10.369 -5.695 -17.965 1.00 94.94 102 ARG A N 1
ATOM 813 C CA . ARG A 1 102 ? 10.608 -6.286 -19.290 1.00 94.94 102 ARG A CA 1
ATOM 814 C C . ARG A 1 102 ? 12.018 -5.997 -19.794 1.00 94.94 102 ARG A C 1
ATOM 816 O O . ARG A 1 102 ? 12.649 -6.927 -20.275 1.00 94.94 102 ARG A O 1
ATOM 823 N N . ILE A 1 103 ? 12.510 -4.765 -19.635 1.00 93.50 103 ILE A N 1
ATOM 824 C CA . ILE A 1 103 ? 13.896 -4.403 -19.974 1.00 93.50 103 ILE A CA 1
ATOM 825 C C . ILE A 1 103 ? 14.855 -5.285 -19.187 1.00 93.50 103 ILE A C 1
ATOM 827 O O . ILE A 1 103 ? 15.683 -5.959 -19.782 1.00 93.50 103 ILE A O 1
ATOM 831 N N . ARG A 1 104 ? 14.672 -5.358 -17.864 1.00 93.94 104 ARG A N 1
ATOM 832 C CA . ARG A 1 104 ? 15.507 -6.172 -16.981 1.00 93.94 104 ARG A CA 1
ATOM 833 C C . ARG A 1 104 ? 15.556 -7.636 -17.424 1.00 93.94 104 ARG A C 1
ATOM 835 O O . ARG A 1 104 ? 16.637 -8.197 -17.543 1.00 93.94 104 ARG A O 1
ATOM 842 N N . ARG A 1 105 ? 14.396 -8.228 -17.727 1.00 94.00 105 ARG A N 1
ATOM 843 C CA . ARG A 1 105 ? 14.307 -9.608 -18.232 1.00 94.00 105 ARG A CA 1
ATOM 844 C C . ARG A 1 105 ? 15.012 -9.807 -19.568 1.00 94.00 105 ARG A C 1
ATOM 846 O O . ARG A 1 105 ? 15.485 -10.905 -19.813 1.00 94.00 105 ARG A O 1
ATOM 853 N N . GLU A 1 106 ? 15.024 -8.801 -20.436 1.00 91.62 106 GLU A N 1
ATOM 854 C CA . GLU A 1 106 ? 15.713 -8.879 -21.724 1.00 91.62 106 GLU A CA 1
ATOM 855 C C . GLU A 1 106 ? 17.229 -8.750 -21.539 1.00 91.62 106 GLU A C 1
ATOM 857 O O . GLU A 1 106 ? 17.978 -9.525 -22.115 1.00 91.62 106 GLU A O 1
ATOM 862 N N . THR A 1 107 ? 17.682 -7.851 -20.661 1.00 90.94 107 THR A N 1
ATOM 863 C CA . THR A 1 107 ? 19.109 -7.640 -20.364 1.00 90.94 107 THR A CA 1
ATOM 864 C C . THR A 1 107 ? 19.747 -8.754 -19.532 1.00 90.94 107 THR A C 1
ATOM 866 O O . THR A 1 107 ? 20.963 -8.901 -19.541 1.00 90.94 107 THR A O 1
ATOM 869 N N . GLU A 1 108 ? 18.951 -9.531 -18.793 1.00 93.44 108 GLU A N 1
ATOM 870 C CA . GLU A 1 108 ? 19.421 -10.693 -18.019 1.00 93.44 108 GLU A CA 1
ATOM 871 C C . GLU A 1 108 ? 19.617 -11.953 -18.892 1.00 93.44 108 GLU A C 1
ATOM 873 O O . GLU A 1 108 ? 20.143 -12.952 -18.403 1.00 93.44 108 GLU A O 1
ATOM 878 N N . ARG A 1 109 ? 19.208 -11.933 -20.171 1.00 91.56 109 ARG A N 1
ATOM 879 C CA . ARG A 1 109 ? 19.421 -13.051 -21.110 1.00 91.56 109 ARG A CA 1
ATOM 880 C C . ARG A 1 109 ? 20.886 -13.155 -21.549 1.00 91.56 109 ARG A C 1
ATOM 882 O O . ARG A 1 109 ? 21.580 -12.134 -21.550 1.00 91.56 109 ARG A O 1
ATOM 889 N N . PRO A 1 110 ? 21.351 -14.347 -21.978 1.00 92.81 110 PRO A N 1
ATOM 890 C CA . PRO A 1 110 ? 22.640 -14.489 -22.654 1.00 92.81 110 PRO A CA 1
ATOM 891 C C . PRO A 1 110 ? 22.755 -13.503 -23.821 1.00 92.81 110 PRO A C 1
ATOM 893 O O . PRO A 1 110 ? 21.779 -13.299 -24.536 1.00 92.81 110 PRO A O 1
ATOM 896 N N . PHE A 1 111 ? 23.930 -12.897 -24.015 1.00 87.50 111 PHE A N 1
ATOM 897 C CA . PHE A 1 111 ? 24.147 -11.812 -24.989 1.00 87.50 111 PHE A CA 1
ATOM 898 C C . PHE A 1 111 ? 23.685 -12.167 -26.414 1.00 87.50 111 PHE A C 1
ATOM 900 O O . PHE A 1 111 ? 23.127 -11.330 -27.113 1.00 87.50 111 PHE A O 1
ATOM 907 N N . GLU A 1 112 ? 23.856 -13.426 -26.812 1.00 90.38 112 GLU A N 1
ATOM 908 C CA . GLU A 1 112 ? 23.467 -13.968 -28.122 1.00 90.38 112 GLU A CA 1
ATOM 909 C C . GLU A 1 112 ? 21.942 -14.030 -28.332 1.00 90.38 112 GLU A C 1
ATOM 911 O O . GLU A 1 112 ? 21.472 -14.059 -29.466 1.00 90.38 112 GLU A O 1
ATOM 916 N N . GLU A 1 113 ? 21.164 -14.021 -27.246 1.00 87.62 113 GLU A N 1
ATOM 917 C CA . GLU A 1 113 ? 19.697 -14.094 -27.240 1.00 87.62 113 GLU A CA 1
ATOM 918 C C . GLU A 1 113 ? 19.031 -12.746 -26.911 1.00 87.62 113 GLU A C 1
ATOM 920 O O . GLU A 1 113 ? 17.803 -12.670 -26.782 1.00 87.62 113 GLU A O 1
ATOM 925 N N . GLN A 1 114 ? 19.823 -11.684 -26.728 1.00 89.38 114 GLN A N 1
ATOM 926 C CA . GLN A 1 114 ? 19.303 -10.355 -26.417 1.00 89.38 114 GLN A CA 1
ATOM 927 C C . GLN A 1 114 ? 18.740 -9.685 -27.670 1.00 89.38 114 GLN A C 1
ATOM 929 O O . GLN A 1 114 ? 19.452 -9.424 -28.640 1.00 89.38 114 GLN A O 1
ATOM 934 N N . ASP A 1 115 ? 17.458 -9.323 -27.625 1.00 91.12 115 ASP A N 1
ATOM 935 C CA . ASP A 1 115 ? 16.853 -8.48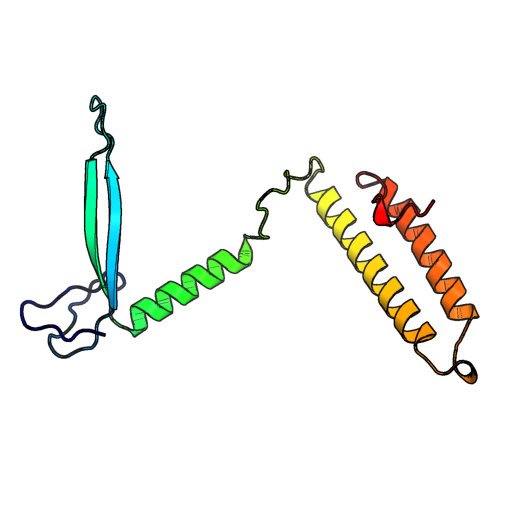4 -28.655 1.00 91.12 115 ASP A CA 1
ATOM 936 C C . ASP A 1 115 ? 17.045 -6.996 -28.318 1.00 91.12 115 ASP A C 1
ATOM 938 O O . ASP A 1 115 ? 16.246 -6.373 -27.608 1.00 91.12 115 ASP A O 1
ATOM 942 N N . PHE A 1 116 ? 18.119 -6.403 -28.846 1.00 89.50 116 PHE A N 1
ATOM 943 C CA . PHE A 1 116 ? 18.422 -4.983 -28.650 1.00 89.50 116 PHE A CA 1
ATOM 944 C C . PHE A 1 116 ? 17.348 -4.053 -29.229 1.00 89.50 116 PHE A C 1
ATOM 946 O O . PHE A 1 116 ? 17.077 -3.007 -28.637 1.00 89.50 116 PHE A O 1
ATOM 953 N N . ASN A 1 117 ? 16.675 -4.434 -30.320 1.00 92.31 117 ASN A N 1
ATOM 954 C CA . ASN A 1 117 ? 15.600 -3.618 -30.897 1.00 92.31 117 ASN A CA 1
ATOM 955 C C . ASN A 1 117 ? 14.414 -3.529 -29.935 1.00 92.31 117 ASN A C 1
ATOM 957 O O . ASN A 1 117 ? 13.820 -2.465 -29.748 1.00 92.31 117 ASN A O 1
ATOM 961 N N . LYS A 1 118 ? 14.102 -4.636 -29.258 1.00 92.25 118 LYS A N 1
ATOM 962 C CA . LYS A 1 118 ? 13.078 -4.667 -28.216 1.00 92.25 118 LYS A CA 1
ATOM 963 C C . LYS A 1 118 ? 13.458 -3.813 -27.009 1.00 92.25 118 LYS A C 1
ATOM 965 O O . LYS A 1 118 ? 12.588 -3.133 -26.467 1.00 92.25 118 LYS A O 1
ATOM 970 N N . VAL A 1 119 ? 14.725 -3.804 -26.593 1.00 90.88 119 VAL A N 1
ATOM 971 C CA . VAL A 1 119 ? 15.196 -2.925 -25.506 1.00 90.88 119 VAL A CA 1
ATOM 972 C C . VAL A 1 119 ? 15.049 -1.451 -25.889 1.00 90.88 119 VAL A C 1
ATOM 974 O O . VAL A 1 119 ? 14.520 -0.680 -25.089 1.00 90.88 119 VAL A O 1
ATOM 977 N N . VAL A 1 120 ? 15.428 -1.072 -27.114 1.00 93.88 120 VAL A N 1
ATOM 978 C CA . VAL A 1 120 ? 15.255 0.297 -27.634 1.00 93.88 120 VAL A CA 1
ATOM 979 C C . VAL A 1 120 ? 13.779 0.696 -27.638 1.00 93.88 120 VAL A C 1
ATOM 981 O O . VAL A 1 120 ? 13.422 1.732 -27.079 1.00 93.88 120 VAL A O 1
ATOM 984 N N . HIS A 1 121 ? 12.897 -0.165 -28.154 1.00 94.94 121 HIS A N 1
ATOM 985 C CA . HIS A 1 121 ? 11.455 0.087 -28.149 1.00 94.94 121 HIS A CA 1
ATOM 986 C C . HIS A 1 121 ? 10.893 0.270 -26.728 1.00 94.94 121 HIS A C 1
ATOM 988 O O . HIS A 1 121 ? 10.087 1.166 -26.471 1.00 94.94 121 HIS A O 1
ATOM 994 N N . LEU A 1 122 ? 11.329 -0.560 -25.775 1.00 94.00 122 LEU A N 1
ATOM 995 C CA . LEU A 1 122 ? 10.944 -0.415 -24.371 1.00 94.00 122 LEU A CA 1
ATOM 996 C C . LEU A 1 122 ? 11.494 0.888 -23.761 1.00 94.00 122 LEU A C 1
ATOM 998 O O . LEU A 1 122 ? 10.816 1.486 -22.927 1.00 94.00 122 LEU A O 1
ATOM 1002 N N . GLY A 1 123 ? 12.670 1.352 -24.193 1.00 92.50 123 GLY A N 1
ATOM 1003 C CA . GLY A 1 123 ? 13.229 2.660 -23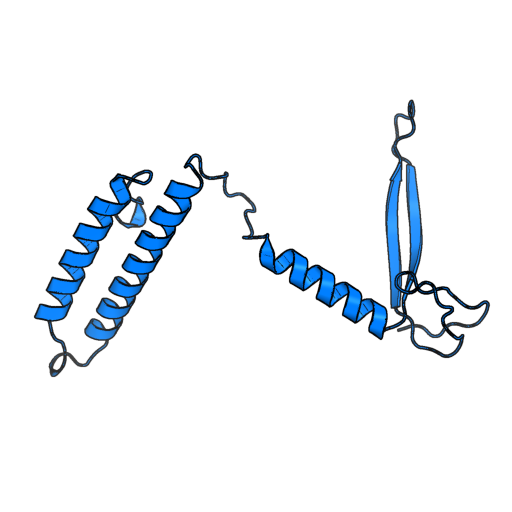.843 1.00 92.50 123 GLY A CA 1
ATOM 1004 C C . GLY A 1 123 ? 12.333 3.817 -24.291 1.00 92.50 123 GLY A C 1
ATOM 1005 O O . GLY A 1 123 ? 11.929 4.633 -23.464 1.00 92.50 123 GLY A O 1
ATOM 1006 N N . GLU A 1 124 ? 11.902 3.825 -25.554 1.00 94.44 124 GLU A N 1
ATOM 1007 C CA . GLU A 1 124 ? 10.953 4.826 -26.073 1.00 94.44 124 GLU A CA 1
ATOM 1008 C C . GLU A 1 124 ? 9.623 4.825 -25.299 1.00 94.44 124 GLU A C 1
ATOM 1010 O O . GLU A 1 124 ? 9.006 5.869 -25.071 1.00 94.44 124 GLU A O 1
ATOM 1015 N N . MET A 1 125 ? 9.154 3.647 -24.867 1.00 93.81 125 MET A N 1
ATOM 1016 C CA . MET A 1 125 ? 7.962 3.552 -24.020 1.00 93.81 125 MET A CA 1
ATOM 1017 C C . MET A 1 125 ? 8.164 4.239 -22.663 1.00 93.81 125 MET A C 1
ATOM 1019 O O . MET A 1 125 ? 7.217 4.835 -22.147 1.00 93.81 125 MET A O 1
ATOM 1023 N N . LEU A 1 126 ? 9.364 4.182 -22.074 1.00 93.81 126 LEU A N 1
ATOM 1024 C CA . LEU A 1 126 ? 9.657 4.880 -20.817 1.00 93.81 126 LEU A CA 1
ATOM 1025 C C . LEU A 1 126 ? 9.600 6.401 -20.984 1.00 93.81 126 LEU A C 1
ATOM 1027 O O . LEU A 1 126 ? 9.036 7.070 -20.116 1.00 93.81 126 LEU A O 1
ATOM 1031 N N . GLU A 1 127 ? 10.125 6.936 -22.086 1.00 92.94 127 GLU A N 1
ATOM 1032 C CA . GLU A 1 127 ? 10.072 8.373 -22.389 1.00 92.94 127 GLU A CA 1
ATOM 1033 C C . GLU A 1 127 ? 8.634 8.854 -22.587 1.00 92.94 127 GLU A C 1
ATOM 1035 O O . GLU A 1 127 ? 8.212 9.841 -21.980 1.00 92.94 127 GLU A O 1
ATOM 1040 N N . LYS A 1 128 ? 7.829 8.103 -23.350 1.00 94.62 128 LYS A N 1
ATOM 1041 C CA . LYS A 1 128 ? 6.398 8.400 -23.535 1.00 94.62 128 LYS A CA 1
ATOM 1042 C C . LYS A 1 128 ? 5.653 8.444 -22.200 1.00 94.62 128 LYS A C 1
ATOM 1044 O O . LYS A 1 128 ? 4.880 9.370 -21.959 1.00 94.62 128 LYS A O 1
ATOM 1049 N N . LEU A 1 129 ? 5.922 7.492 -21.303 1.00 94.25 129 LEU A N 1
ATOM 1050 C CA . LEU A 1 129 ? 5.326 7.466 -19.962 1.00 94.25 129 LEU A CA 1
ATOM 1051 C C . LEU A 1 129 ? 5.807 8.635 -19.081 1.00 94.25 129 LEU A C 1
ATOM 1053 O O . LEU A 1 129 ? 5.047 9.109 -18.234 1.00 94.25 129 LEU A O 1
ATOM 1057 N N . ALA A 1 130 ? 7.041 9.118 -19.265 1.00 92.44 130 ALA A N 1
ATOM 1058 C CA . ALA A 1 130 ? 7.549 10.306 -18.576 1.00 92.44 130 ALA A CA 1
ATOM 1059 C C . ALA A 1 130 ? 6.862 11.595 -19.063 1.00 92.44 130 ALA A C 1
ATOM 1061 O O . ALA A 1 130 ? 6.540 12.463 -18.253 1.00 92.44 130 ALA A O 1
ATOM 1062 N N . VAL A 1 131 ? 6.562 11.702 -20.360 1.00 93.69 131 VAL A N 1
ATOM 1063 C CA . VAL A 1 131 ? 5.763 12.814 -20.901 1.00 93.69 131 VAL A CA 1
ATOM 1064 C C . VAL A 1 131 ? 4.321 12.746 -20.389 1.00 93.69 131 VAL A C 1
ATOM 1066 O O . VAL A 1 131 ? 3.789 13.753 -19.924 1.00 93.69 131 VAL A O 1
ATOM 1069 N N . GLU A 1 132 ? 3.708 11.561 -20.401 1.00 93.62 132 GLU A N 1
ATOM 1070 C CA . GLU A 1 132 ? 2.321 11.352 -19.963 1.00 93.62 132 GLU A CA 1
ATOM 1071 C C . GLU A 1 132 ? 2.124 11.707 -18.481 1.00 93.62 132 GLU A C 1
ATOM 1073 O O . GLU A 1 132 ? 1.173 12.401 -18.120 1.00 93.62 132 GLU A O 1
ATOM 1078 N N . ILE A 1 133 ? 3.052 11.302 -17.604 1.00 94.06 133 ILE A N 1
ATOM 1079 C CA . ILE A 1 133 ? 2.914 11.556 -16.164 1.00 94.06 133 ILE A CA 1
ATOM 1080 C C . ILE A 1 133 ? 3.038 13.034 -15.793 1.00 94.06 133 ILE A C 1
ATOM 1082 O O . ILE A 1 133 ? 2.562 13.436 -14.730 1.00 94.06 133 ILE A O 1
ATOM 1086 N N . LYS A 1 134 ? 3.653 13.852 -16.658 1.00 92.25 134 LYS A N 1
ATOM 1087 C CA . LYS A 1 134 ? 3.852 15.286 -16.423 1.00 92.25 134 LYS A CA 1
ATOM 1088 C C . LYS A 1 134 ? 2.521 16.010 -16.200 1.00 92.25 134 LYS A C 1
ATOM 1090 O O . LYS A 1 134 ? 2.459 16.891 -15.344 1.00 92.25 134 LYS A O 1
ATOM 1095 N N . ALA A 1 135 ? 1.459 15.586 -16.89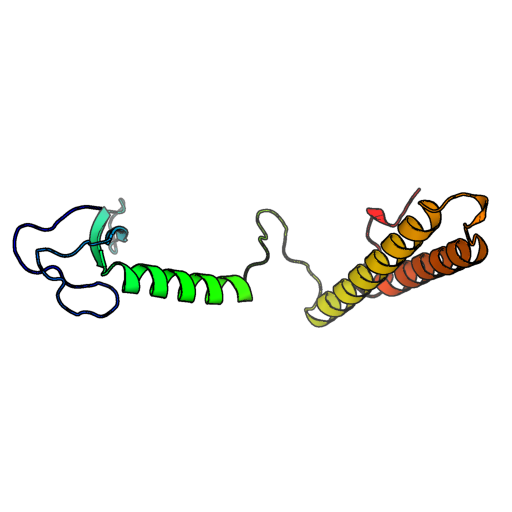3 1.00 91.88 135 ALA A N 1
ATOM 1096 C CA . ALA A 1 135 ? 0.108 16.126 -16.736 1.00 91.88 135 ALA A CA 1
ATOM 1097 C C . ALA A 1 135 ? -0.523 15.820 -15.360 1.00 91.88 135 ALA A C 1
ATOM 1099 O O . ALA A 1 135 ? -1.395 16.555 -14.909 1.00 91.88 135 ALA A O 1
ATOM 1100 N N . TYR A 1 136 ? -0.047 14.787 -14.655 1.00 91.25 136 TYR A N 1
ATOM 1101 C CA . TYR A 1 136 ? -0.619 14.284 -13.400 1.00 91.25 136 TYR A CA 1
ATOM 1102 C C . TYR A 1 136 ? 0.277 14.584 -12.187 1.00 91.25 136 TYR A C 1
ATOM 1104 O O . TYR A 1 136 ? 0.575 13.715 -11.360 1.00 91.25 136 TYR A O 1
ATOM 1112 N N . GLY A 1 137 ? 0.730 15.835 -12.080 1.00 84.69 137 GLY A N 1
ATOM 1113 C CA . GLY A 1 137 ? 1.544 16.301 -10.954 1.00 84.69 137 GLY A CA 1
ATOM 1114 C C . GLY A 1 137 ? 3.051 16.174 -11.154 1.00 84.69 137 GLY A C 1
ATOM 1115 O O . GLY A 1 137 ? 3.772 15.973 -10.177 1.00 84.69 137 GLY A O 1
ATOM 1116 N N . GLY A 1 138 ? 3.519 16.276 -12.400 1.00 88.69 138 GLY A N 1
ATOM 1117 C CA . GLY A 1 138 ? 4.941 16.328 -12.728 1.00 88.69 138 GLY A CA 1
ATOM 1118 C C . GLY A 1 138 ? 5.646 14.970 -12.756 1.00 88.69 138 GLY A C 1
ATOM 1119 O O . GLY A 1 138 ? 5.132 13.940 -12.307 1.00 88.69 138 GLY A O 1
ATOM 1120 N N . VAL A 1 139 ? 6.858 14.978 -13.306 1.00 90.19 139 VAL A N 1
ATOM 1121 C CA . VAL A 1 139 ? 7.705 13.789 -13.443 1.00 90.19 139 VAL A CA 1
ATOM 1122 C C . VAL A 1 139 ? 8.408 13.508 -12.110 1.00 90.19 139 VAL A C 1
ATOM 1124 O O . VAL A 1 139 ? 8.937 14.441 -11.510 1.00 90.19 139 VAL A O 1
ATOM 1127 N N . PRO A 1 140 ? 8.406 12.261 -11.596 1.00 89.69 140 PRO A N 1
ATOM 1128 C CA . PRO A 1 140 ? 9.211 11.912 -10.427 1.00 89.69 140 PRO A CA 1
ATOM 1129 C C . PRO A 1 140 ? 10.696 12.211 -10.657 1.00 89.69 140 PRO A C 1
ATOM 1131 O O . PRO A 1 140 ? 11.222 11.867 -11.711 1.00 89.69 140 PRO A O 1
ATOM 1134 N N . GLU A 1 141 ? 11.384 12.756 -9.653 1.00 87.25 141 GLU A N 1
ATOM 1135 C CA . GLU A 1 141 ? 12.834 13.014 -9.714 1.00 87.25 141 GLU A CA 1
ATOM 1136 C C . GLU A 1 141 ? 13.629 11.758 -10.079 1.00 87.25 141 GLU A C 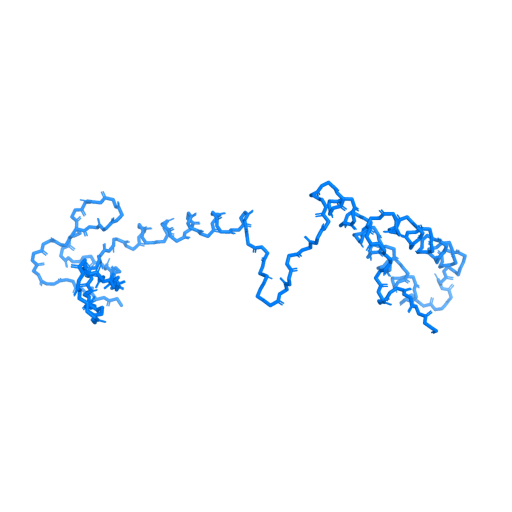1
ATOM 1138 O O . GLU A 1 141 ? 14.506 11.811 -10.924 1.00 87.25 141 GLU A O 1
ATOM 1143 N N . SER A 1 142 ? 13.237 10.588 -9.565 1.00 85.56 142 SER A N 1
ATOM 1144 C CA . SER A 1 142 ? 13.883 9.311 -9.899 1.00 85.56 142 SER A CA 1
ATOM 1145 C C . SER A 1 142 ? 13.760 8.883 -11.368 1.00 85.56 142 SER A C 1
ATOM 1147 O O . SER A 1 142 ? 14.294 7.842 -11.750 1.00 85.56 142 SER A O 1
ATOM 1149 N N . TRP A 1 143 ? 12.985 9.603 -12.184 1.00 87.94 143 TRP A N 1
ATOM 1150 C CA . TRP A 1 143 ? 12.872 9.377 -13.628 1.00 87.94 143 TRP A CA 1
ATOM 1151 C C . TRP A 1 143 ? 13.630 10.435 -14.431 1.00 87.94 143 TRP A C 1
ATOM 1153 O O . TRP A 1 143 ? 13.884 10.208 -15.610 1.00 87.94 143 TRP A O 1
ATOM 1163 N N . MET A 1 144 ? 13.967 11.565 -13.808 1.00 79.88 144 MET A N 1
ATOM 1164 C CA . MET A 1 144 ? 14.828 12.593 -14.372 1.00 79.88 144 MET A CA 1
ATOM 1165 C C . MET A 1 144 ? 16.266 12.168 -14.070 1.00 79.88 144 MET A C 1
ATOM 1167 O O . MET A 1 144 ? 16.827 12.540 -13.047 1.00 79.88 144 MET A O 1
ATOM 1171 N N . MET A 1 145 ? 16.817 11.279 -14.900 1.00 62.41 145 MET A N 1
ATOM 1172 C CA . MET A 1 145 ? 18.262 11.059 -14.880 1.00 62.41 145 MET A CA 1
ATOM 1173 C C . MET A 1 145 ? 18.914 12.308 -15.480 1.00 62.41 145 MET A C 1
ATOM 1175 O O . MET A 1 145 ? 18.595 12.661 -16.616 1.00 62.41 145 MET A O 1
ATOM 1179 N N . GLU A 1 146 ? 19.735 12.992 -14.681 1.00 43.97 146 GLU A N 1
ATOM 1180 C CA . GLU A 1 146 ? 20.804 13.870 -15.178 1.00 43.97 146 GLU A CA 1
ATOM 1181 C C . GLU A 1 146 ? 21.865 13.048 -15.919 1.00 43.97 146 GLU A C 1
ATOM 1183 O O . GLU A 1 146 ? 22.122 11.894 -15.492 1.00 43.97 146 GLU A O 1
#